Protein AF-A0A9W5U2P9-F1 (afdb_monomer_lite)

Sequence (108 aa):
MKDYMTISETVDLLHNYELECDEKDVRQWIAKGEIEATEFEGNYHIYEPAVLSFLIDLSRVGTAYEKGIDDKTKIERLEEMVQELQKEIDRLRCEKLKLELQLGILPF

Organism: NCBI:txid1827502

Secondary structure (DSSP, 8-state):
---EE-HHHHHHHHHHTT----HHHHHHHHHTTSS-EEEETTEEEEEHHHHHHHHHHHTTTTSTT-TT--HHHHHHHHHHHHHHHHHHHHHHHHHHHHHHHHTT----

Structure (mmCIF, N/CA/C/O backbone):
data_AF-A0A9W5U2P9-F1
#
_entry.id   AF-A0A9W5U2P9-F1
#
loop_
_atom_site.group_PDB
_atom_site.id
_atom_site.type_symbol
_atom_site.label_atom_id
_atom_site.label_alt_id
_atom_site.label_comp_id
_atom_site.label_asym_id
_atom_site.label_entity_id
_atom_site.label_seq_id
_atom_site.pdbx_PDB_ins_code
_atom_site.Cartn_x
_atom_site.Cartn_y
_atom_site.Cartn_z
_atom_site.occupancy
_atom_site.B_iso_or_equiv
_atom_site.auth_seq_id
_atom_site.auth_comp_id
_atom_site.auth_asym_id
_atom_site.auth_atom_id
_atom_site.pdbx_PDB_model_num
ATOM 1 N N . MET A 1 1 ? 8.372 -22.488 -13.970 1.00 48.91 1 MET A N 1
ATOM 2 C CA . MET A 1 1 ? 7.599 -21.231 -13.993 1.00 48.91 1 MET A CA 1
ATOM 3 C C . MET A 1 1 ? 8.090 -20.436 -15.184 1.00 48.91 1 MET A C 1
ATOM 5 O O . MET A 1 1 ? 9.240 -20.623 -15.560 1.00 48.91 1 MET A O 1
ATOM 9 N N . LYS A 1 2 ? 7.239 -19.648 -15.847 1.00 54.25 2 LYS A N 1
ATOM 10 C CA . LYS A 1 2 ? 7.751 -18.630 -16.771 1.00 54.25 2 LYS A CA 1
ATOM 11 C C . LYS A 1 2 ? 8.445 -17.604 -15.883 1.00 54.25 2 LYS A C 1
ATOM 13 O O . LYS A 1 2 ? 7.764 -16.935 -15.121 1.00 54.25 2 LYS A O 1
ATOM 18 N N . ASP A 1 3 ? 9.770 -17.547 -15.924 1.00 74.94 3 ASP A N 1
ATOM 19 C CA . ASP A 1 3 ? 10.509 -16.614 -15.069 1.00 74.94 3 ASP A CA 1
ATOM 20 C C . ASP A 1 3 ? 10.354 -15.166 -15.557 1.00 74.94 3 ASP A C 1
ATOM 22 O O . ASP A 1 3 ? 10.592 -14.239 -14.801 1.00 74.94 3 ASP A O 1
ATOM 26 N N . TYR A 1 4 ? 9.892 -14.951 -16.792 1.00 86.94 4 TYR A N 1
ATOM 27 C CA . TYR A 1 4 ? 9.748 -13.624 -17.379 1.00 86.94 4 TYR A CA 1
ATOM 28 C C . TYR A 1 4 ? 8.398 -13.457 -18.071 1.00 86.94 4 TYR A C 1
ATOM 30 O O . TYR A 1 4 ? 7.892 -14.386 -18.709 1.00 86.94 4 TYR A O 1
ATOM 38 N N . MET A 1 5 ? 7.857 -12.249 -17.955 1.00 93.00 5 MET A N 1
ATOM 39 C CA . MET A 1 5 ? 6.616 -11.793 -18.564 1.00 93.00 5 MET A CA 1
ATOM 40 C C . MET A 1 5 ? 6.899 -10.710 -19.601 1.00 93.00 5 MET A C 1
ATOM 42 O O . MET A 1 5 ? 7.832 -9.913 -19.478 1.00 93.00 5 MET A O 1
ATOM 46 N N . THR A 1 6 ? 6.060 -10.671 -20.622 1.00 94.38 6 THR A N 1
ATOM 47 C CA . THR A 1 6 ? 5.971 -9.559 -21.568 1.00 94.38 6 THR A CA 1
ATOM 48 C C . THR A 1 6 ? 5.244 -8.366 -20.940 1.00 94.38 6 THR A C 1
ATOM 50 O O . THR A 1 6 ? 4.637 -8.469 -19.871 1.00 94.38 6 THR A O 1
ATOM 53 N N . ILE A 1 7 ? 5.261 -7.217 -21.623 1.00 94.94 7 ILE A N 1
ATOM 54 C CA . ILE A 1 7 ? 4.477 -6.044 -21.205 1.00 94.94 7 ILE A CA 1
ATOM 55 C C . ILE A 1 7 ? 2.983 -6.373 -21.154 1.00 94.94 7 ILE A C 1
ATOM 57 O O . ILE A 1 7 ? 2.344 -6.042 -20.164 1.00 94.94 7 ILE A O 1
ATOM 61 N N . SER A 1 8 ? 2.441 -7.058 -22.166 1.00 94.69 8 SER A N 1
ATOM 62 C CA . SER A 1 8 ? 1.021 -7.439 -22.182 1.00 94.69 8 SER A CA 1
ATOM 63 C C . SER A 1 8 ? 0.666 -8.331 -20.991 1.00 94.69 8 SER A C 1
ATOM 65 O O . SER A 1 8 ? -0.292 -8.045 -20.289 1.00 94.69 8 SER A O 1
ATOM 67 N N . GLU A 1 9 ? 1.478 -9.356 -20.705 1.00 94.62 9 GLU A N 1
ATOM 68 C CA . GLU A 1 9 ? 1.263 -10.230 -19.538 1.00 94.62 9 GLU A CA 1
ATOM 69 C C . GLU A 1 9 ? 1.386 -9.459 -18.211 1.00 94.62 9 GLU A C 1
ATOM 71 O O . GLU A 1 9 ? 0.706 -9.776 -17.239 1.00 94.62 9 GLU A O 1
ATOM 76 N N . THR A 1 10 ? 2.227 -8.421 -18.167 1.00 95.25 10 THR A N 1
ATOM 77 C CA . THR A 1 10 ? 2.361 -7.541 -16.998 1.00 95.25 10 THR A CA 1
ATOM 78 C C . THR A 1 10 ? 1.123 -6.668 -16.816 1.00 95.25 10 THR A C 1
ATOM 80 O O . THR A 1 10 ? 0.658 -6.522 -15.692 1.00 95.25 10 THR A O 1
ATOM 83 N N . VAL A 1 11 ? 0.555 -6.124 -17.897 1.00 96.81 11 VAL A N 1
ATOM 84 C CA . VAL A 1 11 ? -0.719 -5.388 -17.856 1.00 96.81 11 VAL A CA 1
ATOM 85 C C . VAL A 1 11 ? -1.839 -6.299 -17.354 1.00 96.81 11 VAL A C 1
ATOM 87 O O . VAL A 1 11 ? -2.538 -5.926 -16.415 1.00 96.81 11 VAL A O 1
ATOM 90 N N . ASP A 1 12 ? -1.947 -7.516 -17.895 1.00 95.69 12 ASP A N 1
ATOM 91 C CA . ASP A 1 12 ? -2.945 -8.498 -17.455 1.00 95.69 12 ASP A CA 1
ATOM 92 C C . ASP A 1 12 ? -2.788 -8.832 -15.961 1.00 95.69 12 ASP A C 1
ATOM 94 O O . ASP A 1 12 ? -3.771 -8.920 -15.222 1.00 95.69 12 ASP A O 1
ATOM 98 N N . LEU A 1 13 ? -1.546 -8.985 -15.484 1.00 94.38 13 LEU A N 1
ATOM 99 C CA . LEU A 1 13 ? -1.268 -9.204 -14.067 1.00 94.38 13 LEU A CA 1
ATOM 100 C C . LEU A 1 13 ? -1.703 -8.009 -13.214 1.00 94.38 13 LEU A C 1
ATOM 102 O O . LEU A 1 13 ? -2.366 -8.204 -12.201 1.00 94.38 13 LEU A O 1
ATOM 106 N N . LEU A 1 14 ? -1.354 -6.786 -13.608 1.00 95.50 14 LEU A N 1
ATOM 107 C CA . LEU A 1 14 ? -1.713 -5.570 -12.876 1.00 95.50 14 LEU A CA 1
ATOM 108 C C . LEU A 1 14 ? -3.235 -5.365 -12.822 1.00 95.50 14 LEU A C 1
ATOM 110 O O . LEU A 1 14 ? -3.763 -5.000 -11.772 1.00 95.50 14 LEU A O 1
ATOM 114 N N . HIS A 1 15 ? -3.953 -5.701 -13.896 1.00 96.19 15 HIS A N 1
ATOM 115 C CA . HIS A 1 15 ? -5.420 -5.693 -13.926 1.00 96.19 15 HIS A CA 1
ATOM 116 C C . HIS A 1 15 ? -6.033 -6.712 -12.958 1.00 96.19 15 HIS A C 1
ATOM 118 O O . HIS A 1 15 ? -7.051 -6.414 -12.338 1.00 96.19 15 HIS A O 1
ATOM 124 N N . ASN A 1 16 ? -5.406 -7.879 -12.755 1.00 94.75 16 ASN A N 1
ATOM 125 C CA . ASN A 1 16 ? -5.854 -8.847 -11.739 1.00 94.75 16 ASN A CA 1
ATOM 126 C C . ASN A 1 16 ? -5.744 -8.302 -10.304 1.00 94.75 16 ASN A C 1
ATOM 128 O O . ASN A 1 16 ? -6.425 -8.802 -9.409 1.00 94.75 16 ASN A O 1
ATOM 132 N N . TYR A 1 17 ? -4.907 -7.285 -10.088 1.00 92.75 17 TYR A N 1
ATOM 133 C CA . TYR A 1 17 ? -4.798 -6.534 -8.835 1.00 92.75 17 TYR A CA 1
ATOM 134 C C . TYR A 1 17 ? -5.575 -5.208 -8.869 1.00 92.75 17 TYR A C 1
ATOM 136 O O . TYR A 1 17 ? -5.308 -4.325 -8.057 1.00 92.75 17 TYR A O 1
ATOM 144 N N . GLU A 1 18 ? -6.534 -5.072 -9.792 1.00 93.19 18 GLU A N 1
ATOM 145 C 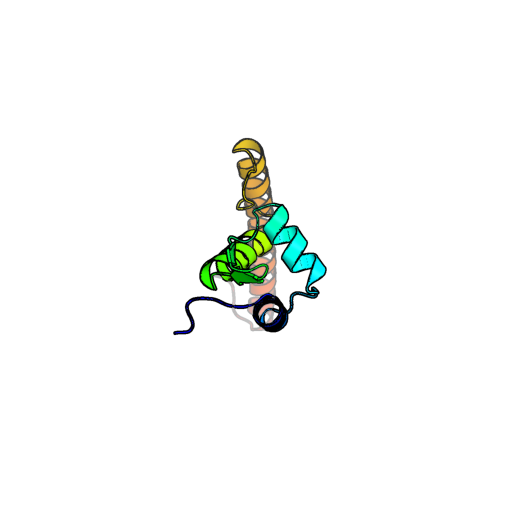CA . GLU A 1 18 ? -7.428 -3.913 -9.931 1.00 93.19 18 GLU A CA 1
ATOM 146 C C . GLU A 1 18 ? -6.704 -2.590 -10.248 1.00 93.19 18 GLU A C 1
ATOM 148 O O . GLU A 1 18 ? -7.262 -1.508 -10.062 1.00 93.19 18 GLU A O 1
ATOM 153 N N . LEU A 1 19 ? -5.468 -2.652 -10.756 1.00 93.25 19 LEU A N 1
ATOM 154 C CA . LEU A 1 19 ? -4.742 -1.465 -11.195 1.00 93.25 19 LEU A CA 1
ATOM 155 C C . LEU A 1 19 ? -5.121 -1.126 -12.640 1.00 93.25 19 LEU A C 1
ATOM 157 O O . LEU A 1 19 ? -4.776 -1.861 -13.559 1.00 93.25 19 LEU A O 1
ATOM 161 N N . GLU A 1 20 ? -5.794 0.002 -12.858 1.00 93.69 20 GLU A N 1
ATOM 162 C CA . GLU A 1 20 ? -6.062 0.503 -14.210 1.00 93.69 20 GLU A CA 1
ATOM 163 C C . GLU A 1 20 ? -4.775 1.052 -14.845 1.00 93.69 20 GLU A C 1
ATOM 165 O O . GLU A 1 20 ? -4.250 2.083 -14.422 1.00 93.69 20 GLU A O 1
ATOM 170 N N . CYS A 1 21 ? -4.257 0.360 -15.861 1.00 95.00 21 CYS A N 1
ATOM 171 C CA . CYS A 1 21 ? -3.071 0.776 -16.613 1.00 95.00 21 CYS A CA 1
ATOM 172 C C . CYS A 1 21 ? -3.048 0.211 -18.036 1.00 95.00 21 CYS A C 1
ATOM 174 O O . CYS A 1 21 ? -3.713 -0.785 -18.327 1.00 95.00 21 CYS A O 1
ATOM 176 N N . ASP A 1 22 ? -2.236 0.794 -18.912 1.00 96.62 22 ASP A N 1
ATOM 177 C CA . ASP A 1 22 ? -1.959 0.268 -20.250 1.00 96.62 22 ASP A CA 1
ATOM 178 C C . ASP A 1 22 ? -0.462 -0.053 -20.468 1.00 96.62 22 ASP A C 1
ATOM 180 O O . ASP A 1 22 ? 0.385 0.100 -19.584 1.00 96.62 22 ASP A O 1
ATOM 184 N N . GLU A 1 23 ? -0.101 -0.523 -21.669 1.00 95.75 23 GLU A N 1
ATOM 185 C CA . GLU A 1 23 ? 1.302 -0.814 -21.993 1.00 95.75 23 GLU A CA 1
ATOM 186 C C . GLU A 1 23 ? 2.223 0.410 -21.883 1.00 95.75 23 GLU A C 1
ATOM 188 O O . GLU A 1 23 ? 3.423 0.270 -21.631 1.00 95.75 23 GLU A O 1
ATOM 193 N N . LYS A 1 24 ? 1.701 1.613 -22.140 1.00 96.44 24 LYS A N 1
ATOM 194 C CA . LYS A 1 24 ? 2.484 2.847 -22.097 1.00 96.44 24 LYS A CA 1
ATOM 195 C C . LYS A 1 24 ? 2.831 3.183 -20.653 1.00 96.44 24 LYS A C 1
ATOM 197 O O . LYS A 1 24 ? 3.967 3.594 -20.416 1.00 96.44 24 LYS A O 1
ATOM 202 N N . ASP A 1 25 ? 1.915 2.960 -19.718 1.00 96.50 25 ASP A N 1
ATOM 203 C CA . ASP A 1 25 ? 2.176 3.113 -18.287 1.00 96.50 25 ASP A CA 1
ATOM 204 C C . ASP A 1 25 ? 3.288 2.161 -17.834 1.00 96.50 25 ASP A C 1
ATOM 206 O O . ASP A 1 25 ? 4.295 2.602 -17.276 1.00 96.50 25 ASP A O 1
ATOM 210 N N . VAL A 1 26 ? 3.196 0.876 -18.202 1.00 95.50 26 VAL A N 1
ATOM 211 C CA . VAL A 1 26 ? 4.227 -0.126 -17.874 1.00 95.50 26 VAL A CA 1
ATOM 212 C C . VAL A 1 26 ? 5.593 0.253 -18.447 1.00 95.50 26 VAL A C 1
ATOM 214 O O . VAL A 1 26 ? 6.603 0.198 -17.743 1.00 95.50 26 VAL A O 1
ATOM 217 N N . ARG A 1 27 ? 5.652 0.716 -19.701 1.00 95.25 27 ARG A N 1
ATOM 218 C CA . ARG A 1 27 ? 6.905 1.207 -20.308 1.00 95.25 27 ARG A CA 1
ATOM 219 C C . ARG A 1 27 ? 7.470 2.414 -19.565 1.00 95.25 27 ARG A C 1
ATOM 221 O O . ARG A 1 27 ? 8.687 2.524 -19.431 1.00 95.25 27 ARG A O 1
ATOM 228 N N . GLN A 1 28 ? 6.617 3.316 -19.085 1.00 96.19 28 GLN A N 1
ATOM 229 C CA . GLN A 1 28 ? 7.060 4.461 -18.292 1.00 96.19 28 GLN A CA 1
ATOM 230 C C . GLN A 1 28 ? 7.610 4.036 -16.932 1.00 96.19 28 GLN A C 1
ATOM 232 O O . GLN A 1 28 ? 8.646 4.558 -16.527 1.00 96.19 28 GLN A O 1
ATOM 237 N N . TRP A 1 29 ? 6.970 3.091 -16.247 1.00 95.44 29 TRP A N 1
ATOM 238 C CA . TRP A 1 29 ? 7.460 2.569 -14.969 1.00 95.44 29 TRP A CA 1
ATOM 239 C C . TRP A 1 29 ? 8.804 1.859 -15.120 1.00 95.44 29 TRP A C 1
ATOM 241 O O . TRP A 1 29 ? 9.711 2.089 -14.321 1.00 95.44 29 TRP A O 1
ATOM 251 N N . ILE A 1 30 ? 8.994 1.098 -16.200 1.00 94.56 30 ILE A N 1
ATOM 252 C CA . ILE A 1 30 ? 10.300 0.515 -16.538 1.00 94.56 30 ILE A CA 1
ATOM 253 C C . ILE A 1 30 ? 11.337 1.615 -16.801 1.00 94.56 30 ILE A C 1
ATOM 255 O O . ILE A 1 30 ? 12.430 1.581 -16.241 1.00 94.56 30 ILE A O 1
ATOM 259 N N . ALA A 1 31 ? 11.000 2.631 -17.602 1.00 93.75 31 ALA A N 1
ATOM 260 C CA . ALA A 1 31 ? 11.919 3.727 -17.924 1.00 93.75 31 ALA A CA 1
ATOM 261 C C . ALA A 1 31 ? 12.329 4.561 -16.696 1.00 93.75 31 ALA A C 1
ATOM 263 O O . ALA A 1 31 ? 13.431 5.108 -16.659 1.00 93.75 31 ALA A O 1
ATOM 264 N N . LYS A 1 32 ? 11.456 4.652 -15.688 1.00 92.25 32 LYS A N 1
ATOM 265 C CA . LYS A 1 32 ? 11.739 5.296 -14.397 1.00 92.25 32 LYS A CA 1
ATOM 266 C C . LYS A 1 32 ? 12.509 4.394 -13.426 1.00 92.25 32 LYS A C 1
ATOM 268 O O . LYS A 1 32 ? 12.938 4.875 -12.380 1.00 92.25 32 LYS A O 1
ATOM 273 N N . GLY A 1 33 ? 12.692 3.113 -13.755 1.00 91.19 33 GLY A N 1
ATOM 274 C CA . GLY A 1 33 ? 13.306 2.119 -12.874 1.00 91.19 33 GLY A CA 1
ATOM 275 C C . GLY A 1 33 ? 12.403 1.678 -11.718 1.00 91.19 33 GLY A C 1
ATOM 276 O O . GLY A 1 33 ? 12.900 1.153 -10.726 1.00 91.19 33 GLY A O 1
ATOM 277 N N . GLU A 1 34 ? 11.092 1.908 -11.819 1.00 92.06 34 GLU A N 1
ATOM 278 C CA . GLU A 1 34 ? 10.103 1.484 -10.821 1.00 92.06 34 GLU A CA 1
ATOM 279 C C . GLU A 1 34 ? 9.786 -0.014 -10.949 1.00 92.06 34 GLU A C 1
ATOM 281 O O . GLU A 1 34 ? 9.582 -0.688 -9.941 1.00 92.06 34 GLU A O 1
ATOM 286 N N . ILE A 1 35 ? 9.810 -0.542 -12.179 1.00 94.25 35 ILE A N 1
ATOM 287 C CA . ILE A 1 35 ? 9.729 -1.977 -12.476 1.00 94.25 35 ILE A CA 1
ATOM 288 C C . ILE A 1 35 ? 11.043 -2.410 -13.122 1.00 94.25 35 ILE A C 1
ATOM 290 O O . ILE A 1 35 ? 11.451 -1.872 -14.153 1.00 94.25 35 ILE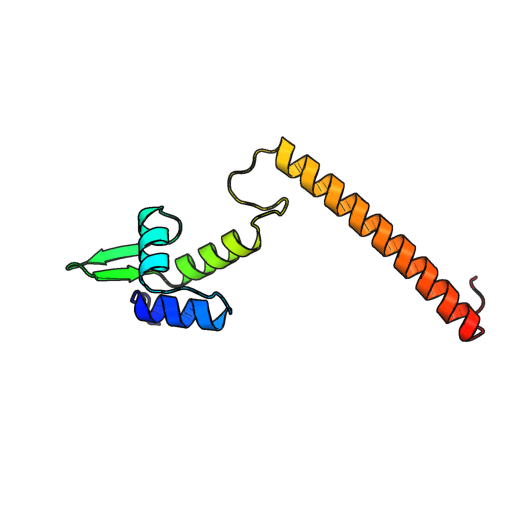 A O 1
ATOM 294 N N . GLU A 1 36 ? 11.698 -3.405 -12.531 1.00 92.25 36 GLU A N 1
ATOM 295 C CA . GLU A 1 36 ? 12.910 -3.990 -13.096 1.00 92.25 36 GLU A CA 1
ATOM 296 C C . GLU A 1 36 ? 12.572 -4.865 -14.311 1.00 92.25 36 GLU A C 1
ATOM 298 O O . GLU A 1 36 ? 11.745 -5.780 -14.243 1.00 92.25 36 GLU A O 1
ATOM 303 N N . ALA A 1 37 ? 13.229 -4.584 -15.435 1.00 92.81 37 ALA A N 1
ATOM 304 C CA . ALA A 1 37 ? 13.077 -5.332 -16.672 1.00 92.81 37 ALA A CA 1
ATOM 305 C C . ALA A 1 37 ? 14.409 -5.415 -17.421 1.00 92.81 37 ALA A C 1
ATOM 307 O O . ALA A 1 37 ? 15.259 -4.529 -17.319 1.00 92.81 37 ALA A O 1
ATOM 308 N N . THR A 1 38 ? 14.565 -6.468 -18.217 1.00 91.31 38 THR A N 1
ATOM 309 C CA . THR A 1 38 ? 15.703 -6.639 -19.127 1.00 91.31 38 THR A CA 1
ATOM 310 C C . THR A 1 38 ? 15.232 -6.503 -20.567 1.00 91.31 38 THR A C 1
ATOM 312 O O . THR A 1 38 ? 14.192 -7.040 -20.942 1.00 91.31 38 THR A O 1
ATOM 315 N N . GLU A 1 39 ? 15.969 -5.755 -21.382 1.00 89.56 39 GLU A N 1
ATOM 316 C CA . GLU A 1 39 ? 15.671 -5.626 -22.807 1.00 89.56 39 GLU A CA 1
ATOM 317 C C . GLU A 1 39 ? 16.460 -6.676 -23.594 1.00 89.56 39 GLU A C 1
ATOM 319 O O . GLU A 1 39 ? 17.684 -6.762 -23.487 1.00 89.56 39 GLU A O 1
ATOM 324 N N . PHE A 1 40 ? 15.759 -7.477 -24.393 1.00 83.31 40 PHE A N 1
ATOM 325 C CA . PHE A 1 40 ? 16.355 -8.466 -25.282 1.00 83.31 40 PHE A CA 1
ATOM 326 C C . PHE A 1 40 ? 15.661 -8.405 -26.643 1.00 83.31 40 PHE A C 1
ATOM 328 O O . PHE A 1 40 ? 14.439 -8.512 -26.727 1.00 83.31 40 PHE A O 1
ATOM 335 N N . GLU A 1 41 ? 16.442 -8.188 -27.707 1.00 84.44 41 GLU A N 1
ATOM 336 C CA . GLU A 1 41 ? 15.953 -8.089 -29.095 1.00 84.44 41 GLU A CA 1
ATOM 337 C C . GLU A 1 41 ? 14.793 -7.085 -29.282 1.00 84.44 41 GLU A C 1
ATOM 339 O O . GLU A 1 41 ? 13.854 -7.324 -30.039 1.00 84.44 41 GLU A O 1
ATOM 344 N N . GLY A 1 42 ? 14.841 -5.949 -28.576 1.00 81.31 42 GLY A N 1
ATOM 345 C CA . GLY A 1 42 ? 13.806 -4.907 -28.641 1.00 81.31 42 GLY A CA 1
ATOM 346 C C . GLY A 1 42 ? 12.520 -5.234 -27.872 1.00 81.31 42 GLY A C 1
ATOM 347 O O . GLY A 1 42 ? 11.527 -4.519 -28.012 1.00 81.31 42 GLY A O 1
ATOM 348 N N . ASN A 1 43 ? 12.522 -6.297 -27.060 1.00 85.62 43 ASN A N 1
ATOM 349 C CA . ASN A 1 43 ? 11.410 -6.688 -26.200 1.00 85.62 43 ASN A CA 1
ATOM 350 C C . ASN A 1 43 ? 11.809 -6.649 -24.721 1.00 85.62 43 ASN A C 1
ATOM 352 O 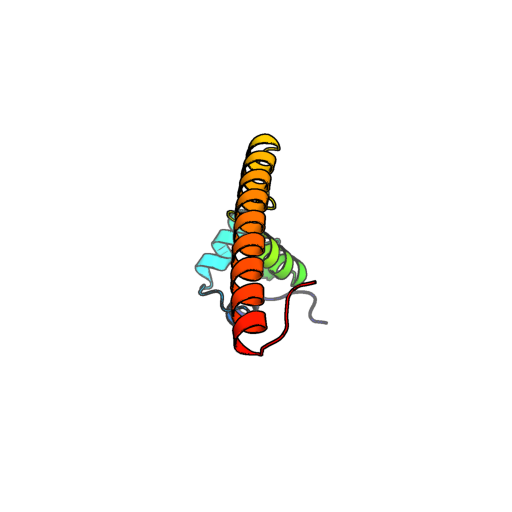O . ASN A 1 43 ? 12.893 -7.096 -24.337 1.00 85.62 43 ASN A O 1
ATOM 356 N N . TYR A 1 44 ? 10.898 -6.160 -23.877 1.00 90.56 44 TYR A N 1
ATOM 357 C CA . TYR A 1 44 ? 11.076 -6.181 -22.428 1.00 90.56 44 TYR A CA 1
ATOM 358 C C . TYR A 1 44 ? 10.697 -7.543 -21.849 1.00 90.56 44 TYR A C 1
ATOM 360 O O . TYR A 1 44 ? 9.598 -8.046 -22.085 1.00 90.56 44 TYR A O 1
ATOM 368 N N . HIS A 1 45 ? 11.611 -8.089 -21.057 1.00 93.31 45 HIS A N 1
ATOM 369 C CA . HIS A 1 45 ? 11.439 -9.274 -20.233 1.00 93.31 45 HIS A CA 1
ATOM 370 C C . HIS A 1 45 ? 11.374 -8.822 -18.777 1.00 93.31 45 HIS A C 1
ATOM 372 O O . HIS A 1 45 ? 12.369 -8.364 -18.204 1.00 93.31 45 HIS A O 1
ATOM 378 N N . ILE A 1 46 ? 10.180 -8.910 -18.204 1.00 94.00 46 ILE A N 1
ATOM 379 C CA . ILE A 1 46 ? 9.845 -8.365 -16.892 1.00 94.00 46 ILE A CA 1
ATOM 380 C C . ILE A 1 46 ? 9.777 -9.520 -15.901 1.00 94.00 46 ILE A C 1
ATOM 382 O O . ILE A 1 46 ? 9.078 -10.505 -16.132 1.00 94.00 46 ILE A O 1
ATOM 386 N N . TYR A 1 47 ? 10.519 -9.413 -14.804 1.00 91.94 47 TYR A N 1
ATOM 387 C CA . TYR A 1 47 ? 10.507 -10.432 -13.760 1.00 91.94 47 TYR A CA 1
ATOM 388 C C . TYR A 1 47 ? 9.245 -10.265 -12.904 1.00 91.94 47 TYR A C 1
ATOM 390 O O . TYR A 1 47 ? 9.013 -9.187 -12.361 1.00 91.94 47 TYR A O 1
ATOM 398 N N . GLU A 1 48 ? 8.420 -11.306 -12.761 1.00 91.75 48 GLU A N 1
ATOM 399 C CA . GLU A 1 48 ? 7.145 -11.209 -12.026 1.00 91.75 48 GLU A CA 1
ATOM 400 C C . GLU A 1 48 ? 7.309 -10.673 -10.589 1.00 91.75 48 GLU A C 1
ATOM 402 O O . GLU A 1 48 ? 6.596 -9.734 -10.222 1.00 91.75 48 GLU A O 1
ATOM 407 N N . PRO A 1 49 ? 8.294 -11.130 -9.791 1.00 92.81 49 PRO A N 1
ATOM 408 C CA . PRO A 1 49 ? 8.555 -10.539 -8.480 1.00 92.81 49 PRO A CA 1
ATOM 409 C C . PRO A 1 49 ? 8.874 -9.038 -8.494 1.00 92.81 49 PRO A C 1
ATOM 411 O O . PRO A 1 49 ? 8.595 -8.367 -7.503 1.00 92.81 49 PRO A O 1
ATOM 414 N N . ALA A 1 50 ? 9.417 -8.491 -9.588 1.00 92.88 50 ALA A N 1
ATOM 415 C CA . ALA A 1 50 ? 9.632 -7.049 -9.709 1.00 92.88 50 ALA A CA 1
ATOM 416 C C . ALA A 1 50 ? 8.298 -6.294 -9.821 1.00 92.88 50 ALA A C 1
ATOM 418 O O . ALA A 1 50 ? 8.128 -5.256 -9.185 1.00 92.88 50 ALA A O 1
ATOM 419 N N . VAL A 1 51 ? 7.322 -6.851 -10.546 1.00 94.12 51 VAL A N 1
ATOM 420 C CA . VAL A 1 51 ? 5.960 -6.295 -10.648 1.00 94.12 51 VAL A CA 1
ATOM 421 C C . VAL A 1 51 ? 5.239 -6.371 -9.302 1.00 94.12 51 VAL A C 1
ATOM 423 O O . VAL A 1 51 ? 4.622 -5.400 -8.869 1.00 94.12 51 VAL A O 1
ATOM 426 N N . LEU A 1 52 ? 5.363 -7.493 -8.589 1.00 92.81 52 LEU A N 1
ATOM 427 C CA . LEU A 1 52 ? 4.779 -7.638 -7.251 1.00 92.81 52 LEU A CA 1
ATOM 428 C C . LEU A 1 52 ? 5.423 -6.680 -6.239 1.00 92.81 52 LEU A C 1
ATOM 430 O O . LEU A 1 52 ? 4.725 -6.084 -5.420 1.00 92.81 52 LEU A O 1
ATOM 434 N N . SER A 1 53 ? 6.744 -6.487 -6.307 1.00 93.38 53 SER A N 1
ATOM 435 C CA . SER A 1 53 ? 7.437 -5.489 -5.485 1.00 93.38 53 SER A CA 1
ATOM 436 C C . SER A 1 53 ? 6.959 -4.073 -5.800 1.00 93.38 53 SER A C 1
ATOM 438 O O . SER A 1 53 ? 6.763 -3.284 -4.878 1.00 93.38 53 SER A O 1
ATOM 440 N N . PHE A 1 54 ? 6.746 -3.757 -7.078 1.00 94.75 54 PHE A N 1
ATOM 441 C CA . PHE A 1 54 ? 6.183 -2.481 -7.503 1.00 94.75 54 PHE A CA 1
ATOM 442 C C . PHE A 1 54 ? 4.774 -2.265 -6.931 1.00 94.75 54 PHE A C 1
ATOM 444 O O . PHE A 1 54 ? 4.510 -1.204 -6.374 1.00 94.75 54 PHE A O 1
ATOM 451 N N . LEU A 1 55 ? 3.897 -3.275 -6.969 1.00 94.50 55 LEU A N 1
ATOM 452 C CA . LEU A 1 55 ? 2.560 -3.194 -6.361 1.00 94.50 55 LEU A CA 1
ATOM 453 C C . LEU A 1 55 ? 2.617 -2.937 -4.847 1.00 94.50 55 LEU A C 1
ATOM 455 O O . LEU A 1 55 ? 1.834 -2.144 -4.325 1.00 94.50 55 LEU A O 1
ATOM 459 N N . ILE A 1 56 ? 3.559 -3.569 -4.141 1.00 93.56 56 ILE A N 1
ATOM 460 C CA . ILE A 1 56 ? 3.780 -3.332 -2.705 1.00 93.56 56 ILE A CA 1
ATOM 461 C C . ILE A 1 56 ? 4.258 -1.899 -2.448 1.00 93.56 56 ILE A C 1
ATOM 463 O O . ILE A 1 56 ? 3.827 -1.266 -1.482 1.00 93.56 56 ILE A O 1
ATOM 467 N N . ASP A 1 57 ? 5.164 -1.385 -3.279 1.00 93.69 57 ASP A N 1
ATOM 468 C CA . ASP A 1 57 ? 5.641 -0.007 -3.166 1.00 93.69 57 ASP A CA 1
ATOM 469 C C . ASP A 1 57 ? 4.490 0.979 -3.444 1.00 93.69 57 ASP A C 1
ATOM 471 O O . ASP A 1 57 ? 4.288 1.921 -2.673 1.00 93.69 57 ASP A O 1
ATOM 475 N N . LEU A 1 58 ? 3.667 0.708 -4.463 1.00 92.81 58 LEU A N 1
ATOM 476 C CA . LEU A 1 58 ? 2.494 1.510 -4.809 1.00 92.81 58 LEU A CA 1
ATOM 477 C C . LEU A 1 58 ? 1.460 1.533 -3.673 1.00 92.81 58 LEU A C 1
ATOM 479 O O . LEU A 1 58 ? 0.954 2.599 -3.326 1.00 92.81 58 LEU A O 1
ATOM 483 N N . SER A 1 59 ? 1.202 0.393 -3.021 1.00 92.25 59 SER A N 1
ATOM 484 C CA . SER A 1 59 ? 0.251 0.312 -1.901 1.00 92.25 59 SER A CA 1
ATOM 485 C C . SER A 1 59 ? 0.704 1.078 -0.653 1.00 92.25 59 SER A C 1
ATOM 487 O O . SER A 1 59 ? -0.072 1.256 0.285 1.00 92.25 59 SER A O 1
ATOM 489 N N . ARG A 1 60 ? 1.979 1.475 -0.587 1.00 93.69 60 ARG A N 1
ATOM 490 C CA . ARG A 1 60 ? 2.563 2.214 0.540 1.00 93.69 60 ARG A CA 1
ATOM 491 C C . ARG A 1 60 ? 2.626 3.716 0.299 1.00 93.69 60 ARG A C 1
ATOM 493 O O . ARG A 1 60 ? 2.954 4.437 1.243 1.00 93.69 60 ARG A O 1
ATOM 500 N N . VAL A 1 61 ? 2.321 4.194 -0.906 1.00 92.69 61 VAL A N 1
ATOM 501 C CA . VAL A 1 61 ? 2.285 5.629 -1.215 1.00 92.69 61 VAL A CA 1
ATOM 502 C C . VAL A 1 61 ? 1.314 6.342 -0.270 1.00 92.69 61 VAL A C 1
ATOM 504 O O . VAL A 1 61 ? 0.208 5.871 -0.018 1.00 92.69 61 VAL A O 1
ATOM 507 N N . GLY A 1 62 ? 1.752 7.459 0.310 1.00 91.19 62 GLY A N 1
ATOM 508 C CA . GLY A 1 62 ? 1.002 8.216 1.314 1.00 91.19 62 GLY A CA 1
ATOM 509 C C . GLY A 1 62 ? 1.087 7.660 2.741 1.00 91.19 62 GLY A C 1
ATOM 510 O O . GLY A 1 62 ? 0.663 8.333 3.675 1.00 91.19 62 GLY A O 1
ATOM 511 N N . THR A 1 63 ? 1.672 6.477 2.951 1.00 94.12 63 THR A N 1
ATOM 512 C CA . THR A 1 63 ? 1.834 5.877 4.288 1.00 94.12 63 THR A CA 1
ATOM 513 C C . THR A 1 63 ? 3.204 6.188 4.892 1.00 94.12 63 THR A C 1
ATOM 515 O O . THR A 1 63 ? 4.131 6.621 4.208 1.00 94.12 63 THR A O 1
ATOM 518 N N . ALA A 1 64 ? 3.396 5.890 6.176 1.00 95.19 64 ALA A N 1
ATOM 519 C CA . ALA A 1 64 ? 4.719 5.936 6.808 1.00 95.19 64 ALA A CA 1
ATOM 520 C C . ALA A 1 64 ? 5.740 4.924 6.231 1.00 95.19 64 ALA A C 1
ATOM 522 O O . ALA A 1 64 ? 6.907 4.916 6.625 1.00 95.19 64 ALA A O 1
ATOM 523 N N . TYR A 1 65 ? 5.313 4.038 5.332 1.00 94.44 65 TYR A N 1
ATOM 524 C CA . TYR A 1 65 ? 6.156 3.024 4.699 1.00 94.44 65 TYR A CA 1
ATOM 525 C C . TYR A 1 65 ? 6.456 3.334 3.230 1.00 94.44 65 TYR A C 1
ATOM 527 O O . TYR A 1 65 ? 7.031 2.489 2.545 1.00 94.44 65 TYR A O 1
ATOM 535 N N . GLU A 1 66 ? 6.064 4.515 2.744 1.00 94.38 66 GLU A N 1
ATOM 536 C CA . GLU A 1 66 ? 6.396 4.979 1.400 1.00 94.38 66 GLU A CA 1
ATOM 537 C C . GLU A 1 66 ? 7.917 4.980 1.192 1.00 94.38 66 GLU A C 1
ATOM 539 O O . GLU A 1 66 ? 8.696 5.409 2.046 1.00 94.38 66 GLU A O 1
ATOM 544 N N . LYS A 1 67 ? 8.355 4.460 0.048 1.00 89.81 67 LYS A N 1
ATOM 545 C CA . LYS A 1 67 ? 9.771 4.363 -0.297 1.00 89.81 67 LYS A CA 1
ATOM 546 C C . LYS A 1 67 ? 10.341 5.751 -0.588 1.00 89.81 67 LYS A C 1
ATOM 548 O O . LYS A 1 67 ? 9.764 6.513 -1.351 1.00 89.81 67 LYS A O 1
ATOM 553 N N . GLY A 1 68 ? 11.509 6.051 -0.022 1.00 90.75 68 GLY A N 1
ATOM 554 C CA . GLY A 1 68 ? 12.237 7.295 -0.298 1.00 90.75 68 GLY A CA 1
ATOM 555 C C . GLY A 1 68 ? 11.849 8.496 0.569 1.00 90.75 68 GLY A C 1
ATOM 556 O O . GLY A 1 68 ? 12.434 9.560 0.387 1.00 90.75 68 GLY A O 1
ATOM 557 N N . ILE A 1 69 ? 10.926 8.341 1.525 1.00 95.00 69 ILE A N 1
ATOM 558 C CA . ILE A 1 69 ? 10.656 9.385 2.523 1.00 95.00 69 ILE A CA 1
ATOM 559 C C . ILE A 1 69 ? 11.765 9.429 3.581 1.00 95.00 69 ILE A C 1
ATOM 561 O O . ILE A 1 69 ? 12.367 8.403 3.907 1.00 95.00 69 ILE A O 1
ATOM 565 N N . ASP A 1 70 ? 12.021 10.615 4.131 1.00 96.38 70 ASP A N 1
ATOM 566 C CA . ASP A 1 70 ? 12.954 10.775 5.245 1.00 96.38 70 ASP A CA 1
ATOM 567 C C . ASP A 1 70 ? 12.349 10.321 6.587 1.00 96.38 70 ASP A C 1
ATOM 569 O O . ASP A 1 70 ? 11.132 10.175 6.747 1.00 96.38 70 ASP A O 1
ATOM 573 N N . ASP A 1 71 ? 13.222 10.105 7.575 1.00 97.31 71 ASP A N 1
ATOM 574 C CA . ASP A 1 71 ? 12.823 9.639 8.906 1.00 97.31 71 ASP A CA 1
ATOM 575 C C . ASP A 1 71 ? 11.867 10.607 9.607 1.00 97.31 71 ASP A C 1
ATOM 577 O O . ASP A 1 71 ? 10.994 10.172 10.354 1.00 97.31 71 ASP A O 1
ATOM 581 N N . LYS A 1 72 ? 11.993 11.915 9.356 1.00 97.75 72 LYS A N 1
ATOM 582 C CA . LYS A 1 72 ? 11.119 12.918 9.966 1.00 97.75 72 LYS A CA 1
ATOM 583 C C . LYS A 1 72 ? 9.691 12.767 9.439 1.00 97.75 72 LYS A C 1
ATOM 585 O O . LYS A 1 72 ? 8.766 12.630 10.231 1.00 97.75 72 LYS A O 1
ATOM 590 N N . THR A 1 73 ? 9.527 12.711 8.123 1.00 96.81 73 THR A N 1
ATOM 591 C CA . THR A 1 73 ? 8.243 12.499 7.441 1.00 96.81 73 THR A CA 1
ATOM 592 C C . THR A 1 73 ? 7.617 11.174 7.869 1.00 96.81 73 THR A C 1
ATOM 594 O O . THR A 1 73 ? 6.412 11.081 8.101 1.00 96.81 73 THR A O 1
ATOM 597 N N . LYS A 1 74 ? 8.441 10.132 8.018 1.00 97.38 74 LYS A N 1
ATOM 598 C CA . LYS A 1 74 ? 8.000 8.835 8.525 1.00 97.38 74 LYS A CA 1
ATOM 599 C C . LYS A 1 74 ? 7.471 8.918 9.956 1.00 97.38 74 LYS A C 1
ATOM 601 O O . LYS A 1 74 ? 6.418 8.350 10.230 1.00 97.38 74 LYS A O 1
ATOM 606 N N . ILE A 1 75 ? 8.184 9.603 10.852 1.00 97.75 75 ILE A N 1
ATOM 607 C CA . ILE A 1 75 ? 7.756 9.805 12.243 1.00 97.75 75 ILE A CA 1
ATOM 608 C C . ILE A 1 75 ? 6.437 10.580 12.284 1.00 97.75 75 ILE A C 1
ATOM 610 O O . ILE A 1 75 ? 5.503 10.110 12.924 1.00 97.75 75 ILE A O 1
ATOM 614 N N . GLU A 1 76 ? 6.325 11.688 11.549 1.00 97.56 76 GLU A N 1
ATOM 615 C CA . GLU A 1 76 ? 5.101 12.502 11.489 1.00 97.56 76 GLU A CA 1
ATOM 616 C C . GLU A 1 76 ? 3.889 11.660 11.053 1.00 97.56 76 GLU A C 1
ATOM 618 O O . GLU A 1 76 ? 2.873 11.622 11.746 1.00 97.56 76 GLU A O 1
ATOM 623 N N . ARG A 1 77 ? 4.022 10.878 9.972 1.00 97.12 77 ARG A N 1
ATOM 624 C CA . ARG A 1 77 ? 2.947 9.981 9.509 1.00 97.12 77 ARG A CA 1
ATOM 625 C C . ARG A 1 77 ? 2.604 8.888 10.525 1.00 97.12 77 ARG A C 1
ATOM 627 O O . ARG A 1 77 ? 1.437 8.533 10.669 1.00 97.12 77 ARG A O 1
ATOM 634 N N . LEU A 1 78 ? 3.592 8.329 11.230 1.00 97.81 78 LEU A N 1
ATOM 635 C CA . LEU A 1 78 ? 3.335 7.336 12.283 1.00 97.81 78 LEU A CA 1
ATOM 636 C C . LEU A 1 78 ? 2.587 7.949 13.469 1.00 97.81 78 LEU A C 1
ATOM 638 O O . LEU A 1 78 ? 1.684 7.311 14.006 1.00 97.81 78 LEU A O 1
ATOM 642 N N . GLU A 1 79 ? 2.940 9.167 13.876 1.00 97.81 79 GLU A N 1
ATOM 643 C CA . GLU A 1 79 ? 2.256 9.876 14.957 1.00 97.81 79 GLU A CA 1
ATOM 644 C C . GLU A 1 79 ? 0.795 10.165 14.596 1.00 97.81 79 GLU A C 1
ATOM 646 O O . GLU A 1 79 ? -0.095 9.896 15.406 1.00 97.81 79 GLU A O 1
ATOM 651 N N . GLU A 1 80 ? 0.529 10.619 13.369 1.00 96.44 80 GLU A N 1
ATOM 652 C CA . GLU A 1 80 ? -0.832 10.793 12.849 1.00 96.44 80 GLU A CA 1
ATOM 653 C C . GLU A 1 80 ? -1.620 9.475 12.870 1.00 96.44 80 GLU A C 1
ATOM 655 O O . GLU A 1 80 ? -2.734 9.420 13.397 1.00 96.44 80 GLU A O 1
ATOM 660 N N . MET A 1 81 ? -1.025 8.380 12.380 1.00 95.06 81 MET A N 1
ATOM 661 C CA . MET A 1 81 ? -1.652 7.053 12.405 1.00 95.06 81 MET A CA 1
ATOM 662 C C . MET A 1 81 ? -1.980 6.591 13.832 1.00 95.06 81 MET A C 1
ATOM 664 O O . MET A 1 81 ? -3.058 6.046 14.068 1.00 95.06 81 MET A O 1
ATOM 668 N N . VAL A 1 82 ? -1.079 6.809 14.796 1.00 97.19 82 VAL A N 1
ATOM 669 C CA . VAL A 1 82 ? -1.315 6.469 16.209 1.00 97.19 82 VAL A CA 1
ATOM 670 C C . VAL A 1 82 ? -2.479 7.278 16.779 1.00 97.19 82 VAL A C 1
ATOM 672 O O . VAL A 1 82 ? -3.321 6.719 17.483 1.00 97.19 82 VAL A O 1
ATOM 675 N N . GLN A 1 83 ? -2.566 8.571 16.463 1.00 97.50 83 GLN A N 1
ATOM 676 C CA . GLN A 1 83 ? -3.670 9.418 16.916 1.00 97.50 83 GLN A CA 1
ATOM 677 C C . GLN A 1 83 ? -5.017 8.967 16.342 1.00 97.50 83 GLN A C 1
ATOM 679 O O . GLN A 1 83 ? -5.996 8.887 17.084 1.00 97.50 83 GLN A O 1
ATOM 684 N N . GLU A 1 84 ? -5.078 8.637 15.051 1.00 96.75 84 GLU A N 1
ATOM 685 C CA . GLU A 1 84 ? -6.305 8.136 14.423 1.00 96.75 84 GLU A CA 1
ATOM 686 C C . GLU A 1 84 ? -6.726 6.774 14.989 1.00 96.75 84 GLU A C 1
ATOM 688 O O . GLU A 1 84 ? -7.892 6.582 15.336 1.00 96.75 84 GLU A O 1
ATOM 693 N N . LEU A 1 85 ? -5.780 5.853 15.194 1.00 97.44 85 LEU A N 1
ATOM 694 C CA . LEU A 1 85 ? -6.063 4.568 15.840 1.00 97.44 85 LEU A CA 1
ATOM 695 C C . LEU A 1 85 ? -6.577 4.744 17.272 1.00 97.44 85 LEU A C 1
ATOM 697 O O . LEU A 1 85 ? -7.488 4.031 17.691 1.00 97.44 85 LEU A O 1
ATOM 701 N N . GLN A 1 86 ? -6.037 5.704 18.024 1.00 97.94 86 GLN A N 1
ATOM 702 C CA . GLN A 1 86 ? -6.515 5.997 19.372 1.00 97.94 86 GLN A CA 1
ATOM 703 C C . GLN A 1 86 ? -7.960 6.520 19.358 1.00 97.94 86 GLN A C 1
ATOM 705 O O . GLN A 1 86 ? -8.787 6.049 20.141 1.00 97.94 86 GLN A O 1
ATOM 710 N N . LYS A 1 87 ? -8.296 7.428 18.430 1.00 97.69 87 LYS A N 1
ATOM 711 C CA . LYS A 1 87 ? -9.678 7.908 18.242 1.00 97.69 87 LYS A CA 1
ATOM 712 C C . LYS A 1 87 ? -10.627 6.765 17.889 1.00 97.69 87 LYS A C 1
ATOM 714 O O . LYS A 1 87 ? -11.732 6.700 18.424 1.00 97.69 87 LYS A O 1
ATOM 719 N N . GLU A 1 88 ? -10.193 5.856 17.021 1.00 98.12 88 GLU A N 1
ATOM 720 C CA . GLU A 1 88 ? -10.976 4.691 16.619 1.00 98.12 88 GLU A CA 1
ATOM 721 C C . GLU A 1 88 ? -11.220 3.736 17.795 1.00 98.12 88 GLU A C 1
ATOM 723 O O . GLU A 1 88 ? -12.348 3.298 18.021 1.00 98.12 88 GLU A O 1
ATOM 728 N N . ILE A 1 89 ? -10.196 3.474 18.613 1.00 98.00 89 ILE A N 1
ATOM 729 C CA . ILE A 1 89 ? -10.330 2.688 19.847 1.00 98.00 89 ILE A CA 1
ATOM 730 C C . ILE A 1 89 ? -11.361 3.322 20.784 1.00 98.00 89 ILE A C 1
ATOM 732 O O . ILE A 1 89 ? -12.217 2.619 21.326 1.00 98.00 89 ILE A O 1
ATOM 736 N N . ASP A 1 90 ? -11.305 4.637 20.979 1.00 97.75 90 ASP A N 1
ATOM 737 C CA . ASP A 1 90 ? -12.228 5.334 21.873 1.00 97.75 90 ASP A CA 1
ATOM 738 C C . ASP A 1 90 ? -13.661 5.350 21.317 1.00 97.75 90 ASP A C 1
ATOM 740 O O . ASP A 1 90 ? -14.618 5.163 22.079 1.00 97.75 90 ASP A O 1
ATOM 744 N N . ARG A 1 91 ? -13.826 5.450 19.990 1.00 98.12 91 ARG A N 1
ATOM 745 C CA . ARG A 1 91 ? -15.118 5.274 19.308 1.00 98.12 91 ARG A CA 1
ATOM 746 C C . ARG A 1 91 ? -15.681 3.875 19.546 1.00 98.12 91 ARG A C 1
ATOM 748 O O . ARG A 1 91 ? -16.809 3.748 20.024 1.00 98.12 91 ARG A O 1
ATOM 755 N N . LEU A 1 92 ? -14.892 2.836 19.281 1.00 97.81 92 LEU A N 1
ATOM 756 C CA . LEU A 1 92 ? -15.305 1.439 19.439 1.00 97.81 92 LEU A CA 1
ATOM 757 C C . LEU A 1 92 ? -15.621 1.094 20.897 1.00 97.81 92 LEU A C 1
ATOM 759 O O . LEU A 1 92 ? -16.573 0.366 21.168 1.00 97.81 92 LEU A O 1
ATOM 763 N N . ARG A 1 93 ? -14.880 1.651 21.863 1.00 96.31 93 ARG A N 1
ATO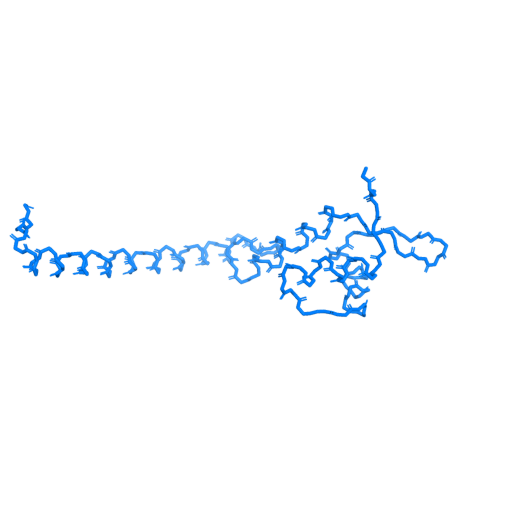M 764 C CA . ARG A 1 93 ? -15.196 1.524 23.296 1.00 96.31 93 ARG A CA 1
ATOM 765 C C . ARG A 1 93 ? -16.550 2.139 23.634 1.00 96.31 93 ARG A C 1
ATOM 767 O O . ARG A 1 93 ? -17.336 1.515 24.345 1.00 96.31 93 ARG A O 1
ATOM 774 N N . CYS A 1 94 ? -16.841 3.328 23.107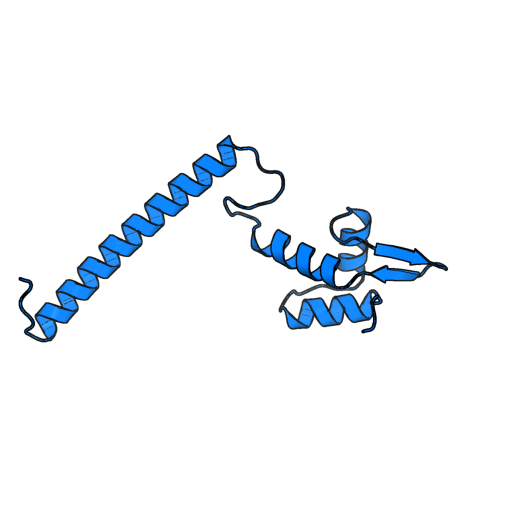 1.00 94.62 94 CYS A N 1
ATOM 775 C CA . CYS A 1 94 ? -18.141 3.972 23.287 1.00 94.62 94 CYS A CA 1
ATOM 776 C C . CYS A 1 94 ? -19.280 3.154 22.663 1.00 94.62 94 CYS A C 1
ATOM 778 O O . CYS A 1 94 ? -20.344 3.019 23.267 1.00 94.62 94 CYS A O 1
ATOM 780 N N . GLU A 1 95 ? -19.081 2.615 21.459 1.00 96.12 95 GLU A N 1
ATOM 781 C CA . GLU A 1 95 ? -20.066 1.765 20.781 1.00 96.12 95 GLU A CA 1
ATOM 782 C C . GLU A 1 95 ? -20.313 0.466 21.541 1.00 96.12 95 GLU A C 1
ATOM 784 O O . GLU A 1 95 ? -21.465 0.120 21.805 1.00 96.12 95 GLU A O 1
ATOM 789 N N . LYS A 1 96 ? -19.242 -0.203 21.976 1.00 94.38 96 LYS A N 1
ATOM 790 C CA . LYS A 1 96 ? -19.321 -1.399 22.812 1.00 94.38 96 LYS A CA 1
ATOM 791 C C . LYS A 1 96 ? -20.141 -1.133 24.073 1.00 94.38 96 L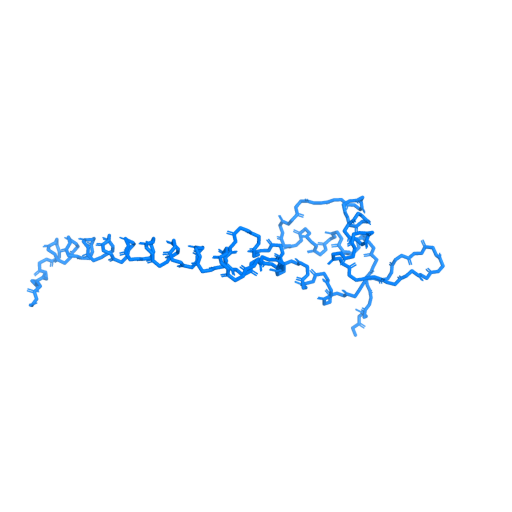YS A C 1
ATOM 793 O O . LYS A 1 96 ? -21.076 -1.878 24.342 1.00 94.38 96 LYS A O 1
ATOM 798 N N . LEU A 1 97 ? -19.845 -0.053 24.798 1.00 92.81 97 LEU A N 1
ATOM 799 C CA . LEU A 1 97 ? -20.573 0.307 26.015 1.00 92.81 97 LEU A CA 1
ATOM 800 C C . LEU A 1 97 ? -22.072 0.513 25.745 1.00 92.81 97 LEU A C 1
ATOM 802 O O . LEU A 1 97 ? -22.916 0.042 26.503 1.00 92.81 97 LEU A O 1
ATOM 806 N N . LYS A 1 98 ? -22.422 1.199 24.649 1.00 93.00 98 LYS A N 1
ATOM 807 C CA . LYS A 1 98 ? -23.826 1.399 24.252 1.00 93.00 98 LYS A CA 1
ATOM 808 C C . LYS A 1 98 ? -24.527 0.073 23.963 1.00 93.00 98 LYS A C 1
ATOM 810 O O . LYS A 1 98 ? -25.665 -0.104 24.389 1.00 93.00 98 LYS A O 1
ATOM 815 N N . LEU A 1 99 ? -23.861 -0.841 23.258 1.00 94.06 99 LEU A N 1
ATOM 816 C CA . LEU A 1 99 ? -24.400 -2.164 22.945 1.00 94.06 99 LEU A CA 1
ATOM 817 C C . LEU A 1 99 ? -24.550 -3.028 24.203 1.00 94.06 99 LEU A C 1
ATOM 819 O O . LEU A 1 99 ? -25.586 -3.661 24.381 1.00 94.06 99 LEU A O 1
ATOM 823 N N . GLU A 1 100 ? -23.567 -3.017 25.104 1.00 92.75 100 GLU A N 1
ATOM 824 C CA . GLU A 1 100 ? -23.639 -3.719 26.392 1.00 92.75 100 GLU A CA 1
ATOM 825 C C . GLU A 1 100 ? -24.837 -3.229 27.218 1.00 92.75 100 GLU A C 1
ATOM 827 O O . GLU A 1 100 ? -25.644 -4.044 27.665 1.00 92.75 100 GLU A O 1
ATOM 832 N N . LEU A 1 101 ? -25.042 -1.910 27.306 1.00 90.62 101 LEU A N 1
ATOM 833 C CA . LEU A 1 101 ? -26.214 -1.323 27.963 1.00 90.62 101 LEU A CA 1
ATOM 834 C C . LEU A 1 101 ? -27.535 -1.738 27.299 1.00 90.62 101 LEU A C 1
ATOM 836 O O . LEU A 1 101 ? -28.492 -2.063 28.001 1.00 90.62 101 LEU A O 1
ATOM 840 N N . GLN A 1 102 ? -27.602 -1.759 25.963 1.00 92.31 102 GLN A N 1
ATOM 841 C CA . GLN A 1 102 ? -28.790 -2.216 25.225 1.00 92.31 102 GLN A CA 1
ATOM 842 C C . GLN A 1 102 ? -29.102 -3.697 25.467 1.00 92.31 102 GLN A C 1
ATOM 844 O O . GLN A 1 102 ? -30.269 -4.082 25.493 1.00 92.31 102 GLN A O 1
ATOM 849 N N . LEU A 1 103 ? -28.071 -4.518 25.665 1.00 93.00 103 LEU A N 1
ATOM 850 C CA . LEU A 1 103 ? -28.192 -5.944 25.961 1.00 93.00 103 LEU A CA 1
ATOM 851 C C . LEU A 1 103 ? -28.415 -6.235 27.455 1.00 93.00 103 LEU A C 1
ATOM 853 O O . LEU A 1 103 ? -28.562 -7.396 27.831 1.00 93.00 103 LEU A O 1
ATOM 857 N N . GLY A 1 104 ? -28.443 -5.209 28.314 1.00 87.31 104 GLY A N 1
ATOM 858 C CA . GLY A 1 104 ? -28.558 -5.374 29.766 1.00 87.31 104 GLY A CA 1
ATOM 859 C C . GLY A 1 104 ? -27.304 -5.967 30.420 1.00 87.31 104 GLY A C 1
ATOM 860 O O . GLY A 1 104 ? -27.371 -6.448 31.551 1.00 87.31 104 GLY A O 1
ATOM 861 N N . ILE A 1 105 ? -26.167 -5.941 29.723 1.00 81.75 105 ILE A N 1
ATOM 862 C CA . ILE A 1 105 ? -24.859 -6.326 30.250 1.00 81.75 105 ILE A CA 1
ATOM 863 C C . ILE A 1 105 ? -24.309 -5.103 30.984 1.00 81.75 105 ILE A C 1
ATOM 865 O O . ILE A 1 105 ? -23.978 -4.089 30.372 1.00 81.75 105 ILE A O 1
ATOM 869 N N . LEU A 1 106 ? -24.253 -5.174 32.313 1.00 72.62 106 LEU A N 1
ATOM 870 C CA . LEU A 1 106 ? -23.681 -4.095 33.113 1.00 72.62 106 LEU A CA 1
ATOM 871 C C . LEU A 1 106 ? -22.148 -4.107 32.976 1.00 72.62 106 LEU A C 1
ATOM 873 O O . LEU A 1 106 ? -21.544 -5.171 33.137 1.00 72.62 106 LEU A O 1
ATOM 877 N N . PRO A 1 107 ? -21.514 -2.954 32.702 1.00 64.50 107 PRO A N 1
ATOM 878 C CA . PRO A 1 107 ? -20.065 -2.848 32.737 1.00 64.50 107 PRO A CA 1
ATOM 879 C C . PRO A 1 107 ? -19.593 -3.013 34.189 1.00 64.50 107 PRO A C 1
ATOM 881 O O . PRO A 1 107 ? -20.127 -2.356 35.085 1.00 64.50 107 PRO A O 1
ATOM 884 N N . PHE A 1 108 ? -18.646 -3.930 34.405 1.00 60.69 108 PHE A N 1
ATOM 885 C CA . PHE A 1 108 ? -18.012 -4.193 35.702 1.00 60.69 108 PHE A CA 1
ATOM 886 C C . PHE A 1 108 ? -17.034 -3.084 36.097 1.00 60.69 108 PHE A C 1
ATOM 888 O O . PHE A 1 108 ? -16.315 -2.591 35.197 1.00 60.69 108 PHE A O 1
#

pLDDT: mean 92.19, std 8.18, range [48.91, 98.12]

Radius of gyration: 22.23 Å; chains: 1; bounding box: 45×34×65 Å

Foldseek 3Di:
DLQWDFLVVLCVVVVVVVDDDDSVVVVVCCVVVLFDWDDDPNTTTGGVVSSVVSVVLVVCVPALPHPPDDPVVSVVRVVVVVVVVVVVVVVVVVVVCVVCVVVVNDDD